Protein AF-A0A9D5JM38-F1 (afdb_monomer)

Mean predicted aligned error: 7.2 Å

Structure (mmCIF, N/CA/C/O backbone):
data_AF-A0A9D5JM38-F1
#
_entry.id   AF-A0A9D5JM38-F1
#
loop_
_atom_site.group_PDB
_atom_site.id
_atom_site.type_symbol
_atom_site.label_atom_id
_atom_site.label_alt_id
_atom_site.label_comp_id
_atom_site.label_asym_id
_atom_site.label_entity_id
_atom_site.label_seq_id
_atom_site.pdbx_PDB_ins_code
_atom_site.Cartn_x
_atom_site.Cartn_y
_atom_site.Cartn_z
_atom_site.occupancy
_atom_site.B_iso_or_equiv
_atom_site.auth_seq_id
_atom_site.auth_comp_id
_atom_site.auth_asym_id
_atom_site.auth_atom_id
_atom_site.pdbx_PDB_model_num
ATOM 1 N N . MET A 1 1 ? -21.708 -21.842 9.925 1.00 50.81 1 MET A N 1
ATOM 2 C CA . MET A 1 1 ? -20.367 -21.633 9.332 1.00 50.81 1 MET A CA 1
ATOM 3 C C . MET A 1 1 ? -19.770 -20.364 9.912 1.00 50.81 1 MET A C 1
ATOM 5 O O . MET A 1 1 ? -20.497 -19.407 10.130 1.00 50.81 1 MET A O 1
ATOM 9 N N . SER A 1 2 ? -18.494 -20.441 10.280 1.00 52.06 2 SER A N 1
ATOM 10 C CA . SER A 1 2 ? -17.870 -19.764 11.424 1.00 52.06 2 SER A CA 1
ATOM 11 C C . SER A 1 2 ? -17.709 -18.244 11.276 1.00 52.06 2 SER A C 1
ATOM 13 O O . SER A 1 2 ? -17.205 -17.767 10.261 1.00 52.06 2 SER A O 1
ATOM 15 N N . ALA A 1 3 ? -18.049 -17.486 12.327 1.00 65.69 3 ALA A N 1
ATOM 16 C CA . ALA A 1 3 ? -17.804 -16.042 12.440 1.00 65.69 3 ALA A CA 1
ATOM 17 C C . ALA A 1 3 ? -16.328 -15.656 12.200 1.00 65.69 3 ALA A C 1
ATOM 19 O O . ALA A 1 3 ? -16.041 -14.547 11.751 1.00 65.69 3 ALA A O 1
ATOM 20 N N . HIS A 1 4 ? -15.405 -16.599 12.415 1.00 65.75 4 HIS A N 1
ATOM 21 C CA . HIS A 1 4 ? -13.984 -16.452 12.109 1.00 65.75 4 HIS A CA 1
ATOM 22 C C . HIS A 1 4 ? -13.719 -16.201 10.616 1.00 65.75 4 HIS A C 1
ATOM 24 O O . HIS A 1 4 ? -12.936 -15.322 10.267 1.00 65.75 4 HIS A O 1
ATOM 30 N N . TYR A 1 5 ? -14.426 -16.907 9.726 1.00 67.44 5 TYR A N 1
ATOM 31 C CA . TYR A 1 5 ? -14.257 -16.741 8.280 1.00 67.44 5 TYR A CA 1
ATOM 32 C C . TYR A 1 5 ? -14.793 -15.385 7.807 1.00 67.44 5 TYR A C 1
ATOM 34 O O . TYR A 1 5 ? -14.192 -14.735 6.961 1.00 67.44 5 TYR A O 1
ATOM 42 N N . LYS A 1 6 ? -15.884 -14.905 8.420 1.00 61.66 6 LYS A N 1
ATOM 43 C CA . LYS A 1 6 ? -16.455 -13.576 8.145 1.00 61.66 6 LYS A CA 1
ATOM 44 C C . LYS A 1 6 ? -15.505 -12.444 8.553 1.00 61.66 6 LYS A C 1
ATOM 46 O O . LYS A 1 6 ? -15.390 -11.455 7.839 1.00 61.66 6 LYS A O 1
ATOM 51 N N . ALA A 1 7 ? -14.814 -12.602 9.683 1.00 64.00 7 ALA A N 1
ATOM 52 C CA . ALA A 1 7 ? -13.819 -11.639 10.150 1.00 64.00 7 ALA A CA 1
ATOM 53 C C . ALA A 1 7 ? -12.561 -11.617 9.263 1.00 64.00 7 ALA A C 1
ATOM 55 O O . ALA A 1 7 ? -12.019 -10.544 9.008 1.00 64.00 7 ALA A O 1
ATOM 56 N N . LEU A 1 8 ? -12.125 -12.780 8.765 1.00 66.06 8 LEU A N 1
ATOM 57 C CA . LEU A 1 8 ? -11.051 -12.893 7.771 1.00 66.06 8 LEU A CA 1
ATOM 58 C C . LEU A 1 8 ? -11.445 -12.246 6.442 1.00 66.06 8 LEU A C 1
ATOM 60 O O . LEU A 1 8 ? -10.710 -11.400 5.949 1.00 66.06 8 LEU A O 1
ATOM 64 N N . ALA A 1 9 ? -12.635 -12.565 5.926 1.00 63.00 9 ALA A N 1
ATOM 65 C CA . ALA A 1 9 ? -13.146 -12.019 4.671 1.00 63.00 9 ALA A CA 1
ATOM 66 C C . ALA A 1 9 ? -13.259 -10.489 4.701 1.00 63.00 9 ALA A C 1
ATOM 68 O O . ALA A 1 9 ? -12.895 -9.833 3.730 1.00 63.00 9 ALA A O 1
ATOM 69 N N . LYS A 1 10 ? -13.699 -9.912 5.830 1.00 65.62 10 LYS A N 1
ATOM 70 C CA . LYS A 1 10 ? -13.728 -8.454 6.003 1.00 65.62 10 LYS A CA 1
ATOM 71 C C . LYS A 1 10 ? -12.325 -7.838 5.918 1.00 65.62 10 LYS A C 1
ATOM 73 O O . LYS A 1 10 ? -12.167 -6.783 5.327 1.00 65.62 10 LYS A O 1
ATOM 78 N N . ARG A 1 11 ? -11.305 -8.508 6.466 1.00 69.00 11 ARG A N 1
ATOM 79 C CA . ARG A 1 11 ? -9.911 -8.032 6.413 1.00 69.00 11 ARG A CA 1
ATOM 80 C C . ARG A 1 11 ? -9.280 -8.153 5.029 1.00 69.00 11 ARG A C 1
ATOM 82 O O . ARG A 1 11 ? -8.384 -7.384 4.714 1.00 69.00 11 ARG A O 1
ATOM 89 N N . THR A 1 12 ? -9.695 -9.135 4.234 1.00 71.06 12 THR A N 1
ATOM 90 C CA . THR A 1 12 ? -9.120 -9.400 2.906 1.00 71.06 12 THR A CA 1
ATOM 91 C C . THR A 1 12 ? -9.876 -8.724 1.765 1.00 71.06 12 THR A C 1
ATOM 93 O O . THR A 1 12 ? -9.421 -8.799 0.631 1.00 71.06 12 THR A O 1
ATOM 96 N N . ASN A 1 13 ? -11.025 -8.100 2.035 1.00 78.88 13 ASN A N 1
ATOM 97 C CA . ASN A 1 13 ? -11.841 -7.426 1.026 1.00 78.88 13 ASN A CA 1
ATOM 98 C C . ASN A 1 13 ? -12.419 -6.105 1.573 1.00 78.88 13 ASN A C 1
ATOM 100 O O . ASN A 1 13 ? -13.614 -6.053 1.882 1.00 78.88 13 ASN A O 1
ATOM 104 N N . PRO A 1 14 ? -11.578 -5.070 1.757 1.00 80.94 14 PRO A N 1
ATOM 105 C CA . PRO A 1 14 ? -12.035 -3.749 2.174 1.00 80.94 14 PRO A CA 1
ATOM 106 C C . PRO A 1 14 ? -12.795 -3.038 1.042 1.00 80.94 14 PRO A C 1
ATOM 108 O O . PRO A 1 14 ? -12.483 -3.224 -0.132 1.00 80.94 14 PRO A O 1
ATOM 111 N N . ASP A 1 15 ? -13.751 -2.174 1.397 1.00 81.31 15 ASP A N 1
ATOM 112 C CA . ASP A 1 15 ? -14.526 -1.381 0.423 1.00 81.31 15 ASP A CA 1
ATOM 113 C C . ASP A 1 15 ? -13.680 -0.287 -0.265 1.00 81.31 15 ASP A C 1
ATOM 115 O O . ASP A 1 15 ? -14.038 0.215 -1.329 1.00 81.31 15 ASP A O 1
ATOM 119 N N . GLY A 1 16 ? -12.544 0.081 0.334 1.00 82.75 16 GLY A N 1
ATOM 120 C CA . GLY A 1 16 ? -11.574 1.023 -0.216 1.00 82.75 16 GLY A CA 1
ATOM 121 C C . GLY A 1 16 ? -10.187 0.789 0.377 1.00 82.75 16 GLY A C 1
ATOM 122 O O . GLY A 1 16 ? -10.056 0.500 1.567 1.00 82.75 16 GLY A O 1
ATOM 123 N N . LEU A 1 17 ? -9.151 0.898 -0.456 1.00 86.75 17 LEU A N 1
ATOM 124 C CA . LEU A 1 17 ? -7.769 0.620 -0.073 1.00 86.75 17 LEU A CA 1
ATOM 125 C C . LEU A 1 17 ? -6.828 1.695 -0.621 1.00 86.75 17 LEU A C 1
ATOM 127 O O . LEU A 1 17 ? -6.855 2.006 -1.811 1.00 86.75 17 LEU A O 1
ATOM 131 N N . ALA A 1 18 ? -5.975 2.232 0.250 1.00 88.75 18 ALA A N 1
ATOM 132 C CA . ALA A 1 18 ? -4.873 3.095 -0.153 1.00 88.75 18 ALA A CA 1
ATOM 133 C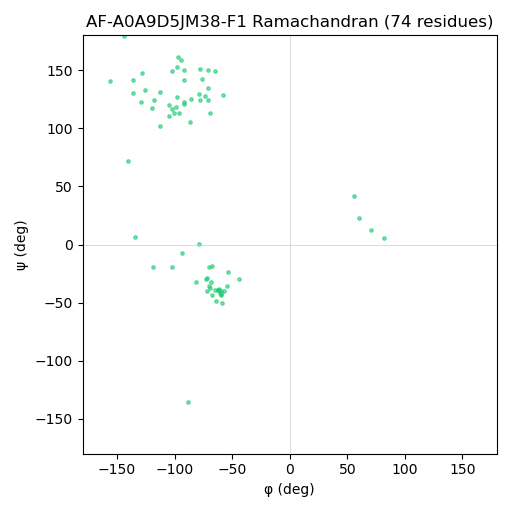 C . ALA A 1 18 ? -3.805 2.260 -0.871 1.00 88.75 18 ALA A C 1
ATOM 135 O O . ALA A 1 18 ? -3.310 1.288 -0.300 1.00 88.75 18 ALA A O 1
ATOM 136 N N . LEU A 1 19 ? -3.452 2.633 -2.103 1.00 88.38 19 LEU A N 1
ATOM 137 C CA . LEU A 1 19 ? -2.424 1.949 -2.887 1.00 88.38 19 LEU A CA 1
ATOM 138 C C . LEU A 1 19 ? -1.124 2.753 -2.868 1.00 88.38 19 LEU A C 1
ATOM 140 O O . LEU A 1 19 ? -1.070 3.873 -3.374 1.00 88.38 19 LEU A O 1
ATOM 144 N N . PHE A 1 20 ? -0.077 2.165 -2.296 1.00 89.38 20 PHE A N 1
ATOM 145 C CA . PHE A 1 20 ? 1.274 2.704 -2.325 1.00 89.38 20 PHE A CA 1
ATOM 146 C C . PHE A 1 20 ? 2.087 2.014 -3.433 1.00 89.38 20 PHE A C 1
ATOM 148 O O . PHE A 1 20 ? 2.283 0.792 -3.367 1.00 89.38 20 PHE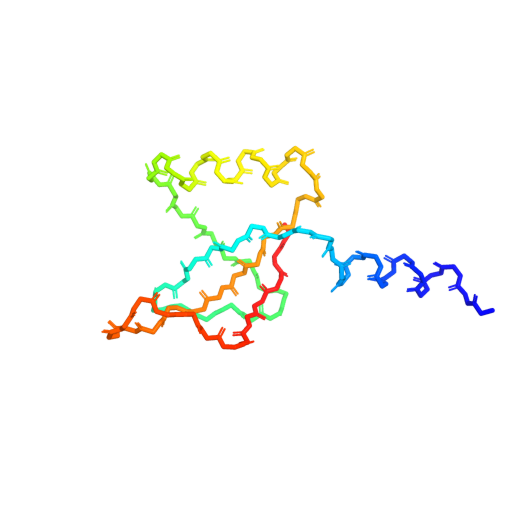 A O 1
ATOM 155 N N . PRO A 1 21 ? 2.566 2.764 -4.443 1.00 87.62 21 PRO A N 1
ATOM 156 C CA . PRO A 1 21 ? 3.419 2.211 -5.482 1.00 87.62 21 PRO A CA 1
ATOM 157 C C . PRO A 1 21 ? 4.829 1.934 -4.937 1.00 87.62 21 PRO A C 1
ATOM 159 O O . PRO A 1 21 ? 5.472 2.807 -4.357 1.00 87.62 21 PRO A O 1
ATOM 162 N N . LEU A 1 22 ? 5.322 0.714 -5.141 1.00 87.00 22 LEU A N 1
ATOM 163 C CA . LEU A 1 22 ? 6.693 0.306 -4.854 1.00 87.00 22 LEU A CA 1
ATOM 164 C C . LEU A 1 22 ? 7.502 0.292 -6.151 1.00 87.00 22 LEU A C 1
ATOM 166 O O . LEU A 1 22 ? 7.289 -0.551 -7.023 1.00 87.00 22 LEU A O 1
ATOM 170 N N . SER A 1 23 ? 8.468 1.195 -6.265 1.00 81.69 23 SER A N 1
ATOM 171 C CA . SER A 1 23 ? 9.460 1.184 -7.337 1.00 81.69 23 SER A CA 1
ATOM 172 C C . SER A 1 23 ? 10.694 0.389 -6.900 1.00 81.69 23 SER A C 1
ATOM 174 O O . SER A 1 23 ? 11.308 0.672 -5.873 1.00 81.69 23 SER A O 1
ATOM 176 N N . GLY A 1 24 ? 11.043 -0.651 -7.662 1.00 79.31 24 GLY A N 1
ATOM 177 C CA . GLY A 1 24 ? 12.260 -1.443 -7.437 1.00 79.31 24 GLY A CA 1
ATOM 178 C C . GLY A 1 24 ? 12.262 -2.347 -6.194 1.00 79.31 24 GLY A C 1
ATOM 179 O O . GLY A 1 24 ? 13.318 -2.858 -5.829 1.00 79.31 24 GLY A O 1
ATOM 180 N N . ALA A 1 25 ? 11.113 -2.567 -5.543 1.00 80.56 25 ALA A N 1
ATOM 181 C CA . ALA A 1 25 ? 11.006 -3.413 -4.352 1.00 80.56 25 ALA A CA 1
ATOM 182 C C . ALA A 1 25 ? 9.897 -4.473 -4.468 1.00 80.56 25 ALA A C 1
ATOM 184 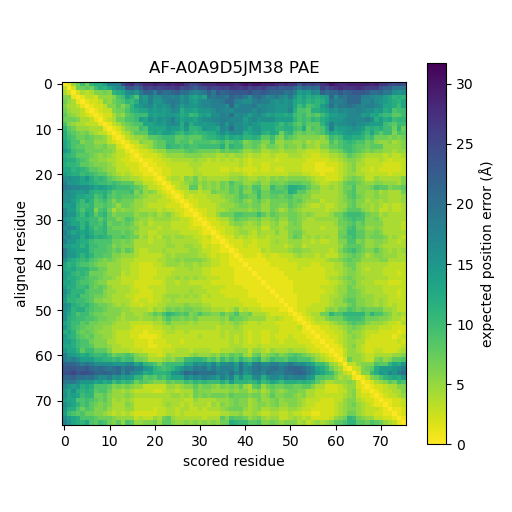O O . ALA A 1 25 ? 8.845 -4.257 -5.074 1.00 80.56 25 ALA A O 1
ATOM 185 N N . VAL A 1 26 ? 10.126 -5.630 -3.839 1.00 82.12 26 VAL A N 1
ATOM 186 C CA . VAL A 1 26 ? 9.139 -6.710 -3.701 1.00 82.12 26 VAL A CA 1
ATOM 187 C C . VAL A 1 26 ? 8.858 -6.926 -2.222 1.00 82.12 26 VAL A C 1
ATOM 189 O O . VAL A 1 26 ? 9.779 -7.186 -1.450 1.00 82.12 26 VAL A O 1
ATOM 192 N N . LEU A 1 27 ? 7.586 -6.846 -1.834 1.00 82.94 27 LEU A N 1
ATOM 193 C CA . LEU A 1 27 ? 7.154 -7.203 -0.488 1.00 82.94 27 LEU A CA 1
ATOM 194 C C . LEU A 1 27 ? 6.741 -8.675 -0.459 1.00 82.94 27 LEU A C 1
ATOM 196 O O . LEU A 1 27 ? 5.820 -9.079 -1.170 1.00 82.94 27 LEU A O 1
ATOM 200 N N . LEU A 1 28 ? 7.404 -9.467 0.382 1.00 85.31 28 LEU A N 1
ATOM 201 C CA . LEU A 1 28 ? 7.007 -10.848 0.643 1.00 85.31 28 LEU A CA 1
ATOM 202 C C . LEU A 1 28 ? 6.062 -10.924 1.855 1.00 85.31 28 LEU A C 1
ATOM 204 O O . LEU A 1 28 ? 6.163 -10.099 2.768 1.00 85.31 28 LEU A O 1
ATOM 208 N N . PRO A 1 29 ? 5.148 -11.911 1.899 1.00 84.81 29 PRO A N 1
ATOM 209 C CA . PRO A 1 29 ? 4.251 -12.086 3.036 1.00 84.81 29 PRO A CA 1
ATOM 210 C C . PRO A 1 29 ? 5.014 -12.278 4.354 1.00 84.81 29 PRO A C 1
ATOM 212 O O . PRO A 1 29 ? 5.873 -13.151 4.456 1.00 84.81 29 PRO A O 1
ATOM 215 N N . GLY A 1 30 ? 4.662 -11.490 5.373 1.00 84.06 30 GLY A N 1
ATOM 216 C CA . GLY A 1 30 ? 5.270 -11.564 6.707 1.00 84.06 30 GLY A CA 1
ATOM 217 C C . GLY A 1 30 ? 6.608 -10.835 6.852 1.00 84.06 30 GLY A C 1
ATOM 218 O O . GLY A 1 30 ? 7.230 -10.943 7.905 1.00 84.06 30 GLY A O 1
ATOM 219 N N . CYS A 1 31 ? 7.053 -10.106 5.827 1.00 85.06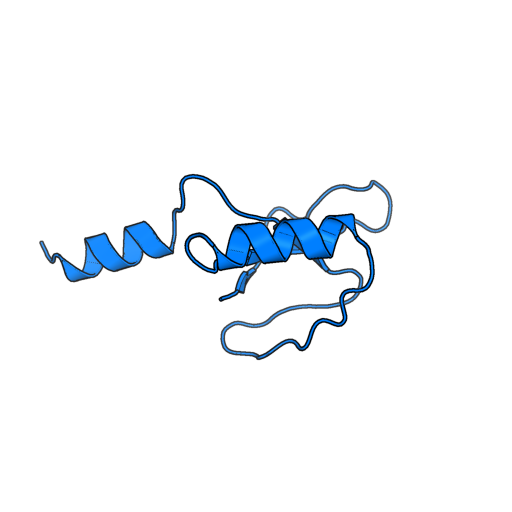 31 CYS A N 1
ATOM 220 C CA . CYS A 1 31 ? 8.220 -9.237 5.923 1.00 85.06 31 CYS A CA 1
ATOM 221 C C . CYS A 1 31 ? 7.822 -7.816 6.328 1.00 85.06 31 CYS A C 1
ATOM 223 O O . CYS A 1 31 ? 6.837 -7.274 5.827 1.00 85.06 31 CYS A O 1
ATOM 225 N N . ASP A 1 32 ? 8.648 -7.194 7.166 1.00 85.12 32 ASP A N 1
ATOM 226 C CA . ASP A 1 32 ? 8.553 -5.770 7.465 1.00 85.12 32 ASP A CA 1
ATOM 227 C C . ASP A 1 32 ? 9.328 -4.977 6.407 1.00 85.12 32 AS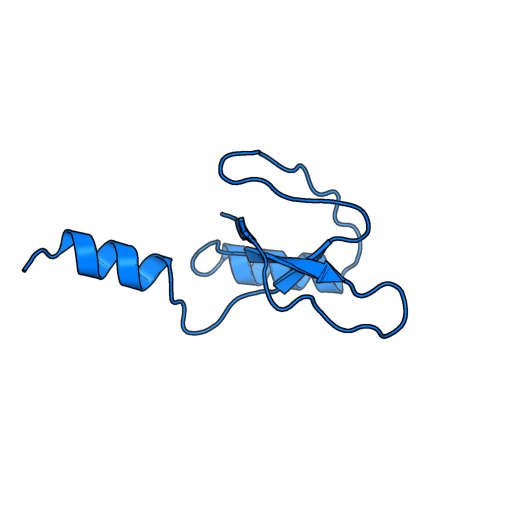P A C 1
ATOM 229 O O . ASP A 1 32 ? 10.517 -5.218 6.181 1.00 85.12 32 ASP A O 1
ATOM 233 N N . LEU A 1 33 ? 8.663 -4.019 5.757 1.00 83.50 33 LEU A N 1
ATOM 234 C CA . LEU A 1 33 ? 9.288 -3.105 4.802 1.00 83.50 33 LEU A CA 1
ATOM 235 C C . LEU A 1 33 ? 9.267 -1.682 5.374 1.00 83.50 33 LEU A C 1
ATOM 237 O O . LEU A 1 33 ? 8.219 -1.033 5.342 1.00 83.50 33 LEU A O 1
ATOM 241 N N . PRO A 1 34 ? 10.394 -1.174 5.904 1.00 84.69 34 PRO A N 1
ATOM 242 C CA . PRO A 1 34 ? 10.465 0.198 6.382 1.00 84.69 34 PRO A CA 1
ATOM 243 C C . PRO A 1 34 ? 10.395 1.161 5.191 1.00 84.69 34 PRO A C 1
ATOM 245 O O . PRO A 1 34 ? 11.303 1.212 4.361 1.00 84.69 34 PRO A O 1
ATOM 248 N N . LEU A 1 35 ? 9.307 1.927 5.105 1.00 81.31 35 LEU A N 1
ATOM 249 C CA . LEU A 1 35 ? 9.111 2.946 4.077 1.00 81.31 35 LEU A CA 1
ATOM 250 C C . LEU A 1 35 ? 9.469 4.325 4.625 1.00 81.31 35 LEU A C 1
ATOM 252 O O . LEU A 1 35 ? 8.936 4.765 5.642 1.00 81.31 35 LEU A O 1
ATOM 256 N N . ASN A 1 36 ? 10.341 5.027 3.907 1.00 87.00 36 ASN A N 1
ATOM 257 C CA . ASN A 1 36 ? 10.633 6.429 4.165 1.00 87.00 36 ASN A CA 1
ATOM 258 C C . ASN A 1 36 ? 9.780 7.284 3.231 1.00 87.00 36 ASN A C 1
ATOM 260 O O . ASN A 1 36 ? 9.955 7.238 2.014 1.00 87.00 36 ASN A O 1
ATOM 264 N N . ILE A 1 37 ? 8.840 8.038 3.795 1.00 87.00 37 ILE A N 1
ATOM 265 C CA . ILE A 1 37 ? 7.828 8.757 3.021 1.00 87.00 37 ILE A CA 1
ATOM 266 C C . ILE A 1 37 ? 7.959 10.241 3.302 1.00 87.00 37 ILE A C 1
ATOM 268 O O . ILE A 1 37 ? 7.788 10.696 4.429 1.00 87.00 37 ILE A O 1
ATOM 272 N N . PHE A 1 38 ? 8.281 10.984 2.249 1.00 89.69 38 PHE A N 1
ATOM 273 C CA . PHE A 1 38 ? 8.565 12.415 2.334 1.00 89.69 38 PHE A CA 1
ATOM 274 C C . PHE A 1 38 ? 7.593 13.257 1.510 1.00 89.69 38 PHE A C 1
ATOM 276 O O . PHE A 1 38 ? 7.460 14.456 1.742 1.00 89.69 38 PHE A O 1
ATOM 283 N N . GLU A 1 39 ? 6.908 12.650 0.538 1.00 90.44 39 GLU A N 1
ATOM 284 C CA . GLU A 1 39 ? 6.005 13.388 -0.337 1.00 90.44 39 GLU A CA 1
ATOM 285 C C . GLU A 1 39 ? 4.669 13.673 0.370 1.00 90.44 39 GLU A C 1
ATOM 287 O O . GLU A 1 39 ? 4.020 12.733 0.844 1.00 90.44 39 GLU A O 1
ATOM 292 N N . PRO A 1 40 ? 4.190 14.934 0.373 1.00 92.06 40 PRO A N 1
ATOM 293 C CA . PRO A 1 40 ? 2.957 15.315 1.066 1.00 92.06 40 PRO A CA 1
ATOM 294 C C . PRO A 1 40 ? 1.726 14.491 0.671 1.00 92.06 40 PRO A C 1
ATOM 296 O O . PRO A 1 40 ? 0.898 14.170 1.518 1.00 92.06 40 PRO A O 1
ATOM 299 N N . ARG A 1 41 ? 1.614 14.092 -0.604 1.00 90.31 41 ARG A N 1
ATOM 300 C CA . ARG A 1 41 ? 0.502 13.252 -1.083 1.00 90.31 41 ARG A CA 1
ATOM 301 C C . ARG A 1 41 ? 0.457 11.879 -0.405 1.00 90.31 41 ARG A C 1
ATOM 303 O O . ARG A 1 41 ? -0.625 11.402 -0.079 1.00 90.31 41 ARG A O 1
ATOM 310 N N . TYR A 1 42 ? 1.616 11.265 -0.168 1.00 90.06 42 TYR A N 1
ATOM 311 C CA . TYR A 1 42 ? 1.703 9.946 0.456 1.00 90.06 42 TYR A CA 1
ATOM 312 C C . TYR A 1 42 ? 1.578 10.032 1.975 1.00 90.06 42 TYR A C 1
ATOM 314 O O . TYR A 1 42 ? 0.995 9.135 2.575 1.00 90.06 42 TYR A O 1
ATOM 322 N N . LEU A 1 43 ? 2.047 11.125 2.586 1.00 91.31 43 LEU A N 1
ATOM 323 C CA . LEU A 1 43 ? 1.794 11.407 4.001 1.00 91.31 43 LEU A CA 1
ATOM 324 C C . LEU A 1 43 ? 0.289 11.499 4.282 1.00 91.31 43 LEU A C 1
ATOM 326 O O . LEU A 1 43 ? -0.208 10.775 5.138 1.00 91.31 43 LEU A O 1
ATOM 330 N N . ASN A 1 44 ? -0.448 12.286 3.491 1.00 92.25 44 ASN A N 1
ATOM 331 C CA . ASN A 1 44 ? -1.904 12.398 3.630 1.00 92.25 44 ASN A CA 1
ATOM 332 C C . ASN A 1 44 ? -2.606 11.043 3.442 1.00 92.25 44 ASN A C 1
ATOM 334 O O . ASN A 1 44 ? -3.487 10.683 4.218 1.00 92.25 44 ASN A O 1
ATOM 338 N N . MET A 1 45 ? -2.183 10.265 2.440 1.00 90.75 45 MET A N 1
ATOM 339 C CA . MET A 1 45 ? -2.722 8.925 2.195 1.00 90.75 45 MET A CA 1
ATOM 340 C C . MET A 1 45 ? -2.512 7.990 3.394 1.00 90.75 45 MET A C 1
ATOM 342 O O . MET A 1 45 ? -3.416 7.239 3.758 1.00 90.75 45 MET A O 1
ATOM 346 N N . ILE A 1 46 ? -1.329 8.029 4.011 1.00 89.44 46 ILE A N 1
ATOM 347 C CA . ILE A 1 46 ? -1.027 7.229 5.199 1.00 89.44 46 ILE A CA 1
ATOM 348 C C . ILE A 1 46 ? -1.837 7.692 6.395 1.00 89.44 46 ILE A C 1
ATOM 350 O O . ILE A 1 46 ? -2.394 6.849 7.093 1.00 89.44 46 ILE A O 1
ATOM 354 N N . ASP A 1 47 ? -1.952 8.998 6.618 1.00 90.38 47 ASP A N 1
ATOM 355 C CA . ASP A 1 47 ? -2.773 9.530 7.703 1.00 90.38 47 ASP A CA 1
ATOM 356 C C . ASP A 1 47 ? -4.227 9.058 7.583 1.00 90.38 47 ASP A C 1
ATOM 358 O O . ASP A 1 47 ? -4.849 8.689 8.582 1.00 90.38 47 ASP A O 1
ATOM 362 N N . ASP A 1 48 ? -4.767 9.008 6.368 1.00 88.69 48 ASP A N 1
ATOM 363 C CA . ASP A 1 48 ? -6.122 8.518 6.126 1.00 88.69 48 ASP A CA 1
ATOM 364 C C . ASP A 1 48 ? -6.234 6.995 6.291 1.00 88.69 48 ASP A C 1
ATOM 366 O O . ASP A 1 48 ? -7.177 6.512 6.927 1.00 88.69 48 ASP A O 1
ATOM 370 N N . ALA A 1 49 ? -5.239 6.227 5.836 1.00 88.12 49 ALA A N 1
ATOM 371 C CA . ALA A 1 49 ? -5.178 4.784 6.073 1.00 88.12 49 ALA A CA 1
ATOM 372 C C . ALA A 1 49 ? -5.084 4.448 7.574 1.00 88.12 49 ALA A C 1
ATOM 374 O O . ALA A 1 49 ? -5.738 3.513 8.047 1.00 88.12 49 ALA A O 1
ATOM 375 N N . LEU A 1 50 ? -4.319 5.234 8.342 1.00 87.31 50 LEU A N 1
ATOM 376 C CA . LEU A 1 50 ? -4.126 5.066 9.784 1.00 87.31 50 LEU A CA 1
ATOM 377 C C . LEU A 1 50 ? -5.391 5.364 10.602 1.00 87.31 50 LEU A C 1
ATOM 379 O O . LEU A 1 50 ? -5.600 4.731 11.644 1.00 87.31 50 LEU A O 1
ATOM 383 N N . LYS A 1 51 ? -6.231 6.303 10.142 1.00 87.12 51 LYS A N 1
ATOM 384 C CA . LYS A 1 51 ? -7.552 6.596 10.733 1.00 87.12 51 LYS A CA 1
ATOM 385 C C . LYS A 1 51 ? -8.577 5.494 10.449 1.00 87.12 51 LYS A C 1
ATOM 387 O O . LYS A 1 51 ? -9.508 5.324 11.234 1.00 87.12 51 LYS A O 1
ATOM 392 N N . GLY A 1 52 ? -8.422 4.787 9.330 1.00 83.44 52 GLY A N 1
ATOM 393 C CA . GLY A 1 52 ? -9.298 3.701 8.898 1.00 83.44 52 GLY A CA 1
ATOM 394 C C . GLY A 1 52 ? -8.893 2.333 9.450 1.00 83.44 52 GLY A C 1
ATOM 395 O O . GLY A 1 52 ? -8.583 2.163 10.629 1.00 83.44 52 GLY A O 1
ATOM 396 N N . GLU A 1 53 ? -8.899 1.323 8.577 1.00 83.06 53 GLU A N 1
ATOM 397 C CA . GLU A 1 53 ? -8.588 -0.065 8.946 1.00 83.06 53 GLU A CA 1
ATOM 398 C C . GLU A 1 53 ? -7.082 -0.353 9.081 1.00 83.06 53 GLU A C 1
ATOM 400 O O . GLU A 1 53 ? -6.708 -1.479 9.418 1.00 83.06 53 GLU A O 1
ATOM 405 N N . ARG A 1 54 ? -6.222 0.660 8.874 1.00 87.12 54 ARG A N 1
ATOM 406 C CA . ARG A 1 54 ? -4.754 0.537 8.854 1.00 87.12 54 ARG A CA 1
ATOM 407 C C . ARG A 1 54 ? -4.292 -0.502 7.844 1.00 87.12 54 ARG A C 1
ATOM 409 O O . ARG A 1 54 ? -3.444 -1.327 8.141 1.00 87.12 54 ARG A O 1
ATOM 416 N N . LEU A 1 55 ? -4.925 -0.503 6.678 1.00 87.12 55 LEU A N 1
ATOM 417 C CA . LEU A 1 55 ? -4.579 -1.378 5.571 1.00 87.12 55 LEU A CA 1
ATOM 418 C C . LEU A 1 55 ? -4.017 -0.527 4.442 1.00 87.12 55 LEU A C 1
ATOM 420 O O . LEU A 1 55 ? -4.611 0.486 4.067 1.00 87.12 55 LEU A O 1
ATOM 424 N N . ILE A 1 56 ? -2.879 -0.954 3.907 1.00 89.62 56 ILE A N 1
ATOM 425 C CA . ILE A 1 56 ? -2.226 -0.313 2.769 1.00 89.62 56 ILE A CA 1
ATOM 426 C C . ILE A 1 56 ? -1.924 -1.402 1.746 1.00 89.62 56 ILE A C 1
ATOM 428 O O . ILE A 1 56 ? -1.247 -2.384 2.047 1.00 89.62 56 ILE A O 1
ATOM 432 N N . GLY A 1 57 ? -2.435 -1.245 0.531 1.00 90.12 57 GLY A N 1
ATOM 433 C CA . GLY A 1 57 ? -2.048 -2.086 -0.590 1.00 90.12 57 GLY A CA 1
ATOM 434 C C . GLY A 1 57 ? -0.700 -1.625 -1.120 1.00 90.12 57 GLY A C 1
ATOM 435 O O . GLY A 1 57 ? -0.533 -0.460 -1.465 1.00 90.12 57 GLY A O 1
ATOM 436 N N . MET A 1 58 ? 0.265 -2.528 -1.182 1.00 90.31 58 MET A N 1
ATOM 437 C CA . MET A 1 58 ? 1.570 -2.280 -1.775 1.00 90.31 58 MET A CA 1
ATOM 438 C C . MET A 1 58 ? 1.636 -2.965 -3.130 1.00 90.31 58 MET A C 1
ATOM 440 O O . MET A 1 58 ? 1.501 -4.184 -3.224 1.00 90.31 58 MET A O 1
ATOM 444 N N . VAL A 1 59 ? 1.845 -2.191 -4.185 1.00 90.38 59 VAL A N 1
ATOM 445 C CA . VAL A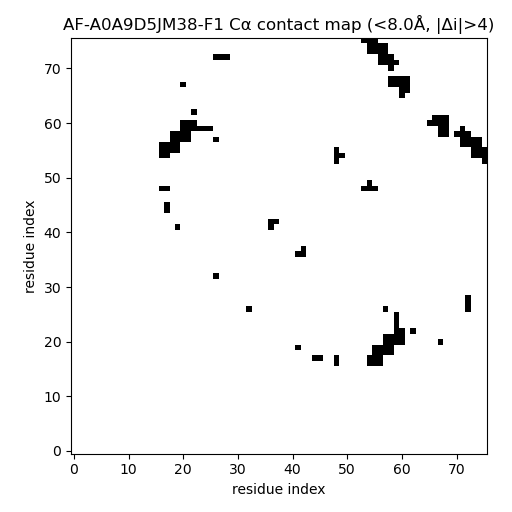 1 59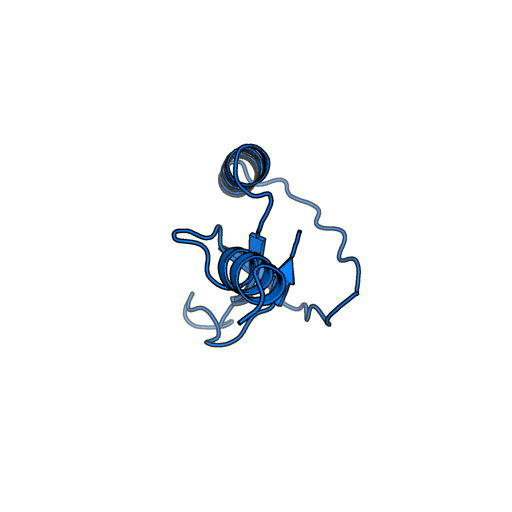 ? 1.809 -2.691 -5.561 1.00 90.38 59 VAL A CA 1
ATOM 446 C C . VAL A 1 59 ? 2.975 -2.123 -6.346 1.00 90.38 59 VAL A C 1
ATOM 448 O O . VAL A 1 59 ? 3.366 -0.983 -6.139 1.00 90.38 59 VAL A O 1
ATOM 451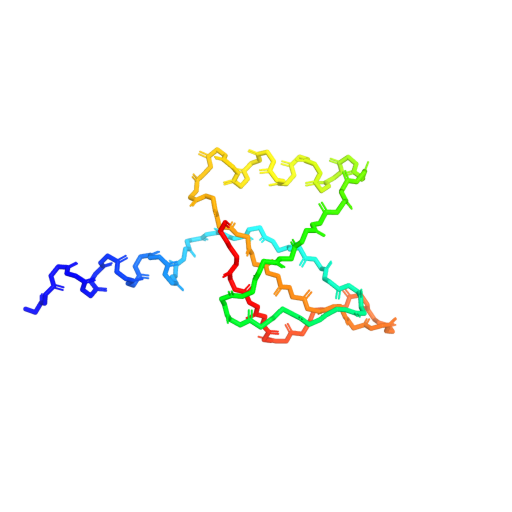 N N . GLN A 1 60 ? 3.572 -2.925 -7.220 1.00 88.44 60 GLN A N 1
ATOM 452 C CA . GLN A 1 60 ? 4.692 -2.461 -8.032 1.00 88.44 60 GLN A CA 1
ATOM 453 C C . GLN A 1 60 ? 4.215 -1.567 -9.171 1.00 88.44 60 GLN A C 1
ATOM 455 O O . GLN A 1 60 ? 3.186 -1.840 -9.794 1.00 88.44 60 GLN A O 1
ATOM 460 N N . ASP A 1 61 ? 5.003 -0.536 -9.452 1.00 86.94 61 ASP A N 1
ATOM 461 C CA . ASP A 1 61 ? 4.811 0.323 -10.618 1.00 86.94 61 ASP A CA 1
ATOM 462 C C . ASP A 1 61 ? 5.330 -0.366 -11.897 1.00 86.94 61 ASP A C 1
ATOM 464 O O . ASP A 1 61 ? 6.246 -1.197 -11.874 1.00 86.94 61 ASP A O 1
ATOM 468 N N . LEU A 1 62 ? 4.720 -0.028 -13.026 1.00 80.62 62 LEU A N 1
ATOM 469 C CA . LEU A 1 62 ? 5.190 -0.340 -14.366 1.00 80.62 62 LEU A CA 1
ATOM 470 C C . LEU A 1 62 ? 6.149 0.769 -14.790 1.00 80.62 62 LEU A C 1
ATOM 472 O O . LEU A 1 62 ? 5.697 1.853 -15.155 1.00 80.62 62 LEU A O 1
ATOM 476 N N . GLU A 1 63 ? 7.450 0.461 -14.787 1.00 67.62 63 GLU A N 1
ATOM 477 C CA . GLU A 1 63 ? 8.556 1.403 -15.049 1.00 67.62 63 GLU A CA 1
ATOM 478 C C . GLU A 1 63 ? 8.330 2.346 -16.246 1.00 67.62 63 GLU A C 1
ATOM 480 O O . GLU A 1 63 ? 8.789 3.483 -16.208 1.00 67.62 63 GLU A O 1
ATOM 485 N N . ASP A 1 64 ? 7.580 1.922 -17.268 1.00 62.03 64 ASP A N 1
ATOM 486 C CA . ASP A 1 64 ? 7.410 2.692 -18.499 1.00 62.03 64 ASP A CA 1
ATOM 487 C C . ASP A 1 64 ? 6.084 3.460 -18.643 1.00 62.03 64 ASP A C 1
ATOM 489 O O . ASP A 1 64 ? 6.014 4.332 -19.509 1.00 62.03 64 ASP A O 1
ATOM 493 N N . HIS A 1 65 ? 4.999 3.147 -17.918 1.00 58.38 65 HIS A N 1
ATOM 494 C CA . HIS A 1 65 ? 3.646 3.639 -18.286 1.00 58.38 65 HIS A CA 1
ATOM 495 C C . HIS A 1 65 ? 2.801 4.192 -17.120 1.00 58.38 65 HIS A C 1
ATOM 497 O O . HIS A 1 65 ? 1.630 4.513 -17.326 1.00 58.38 65 HIS A O 1
ATOM 503 N N . GLY A 1 66 ? 3.356 4.318 -15.907 1.00 66.69 66 GLY A N 1
ATOM 504 C CA . GLY A 1 66 ? 2.611 4.816 -14.736 1.00 66.69 66 GLY A CA 1
ATOM 505 C C . GLY A 1 66 ? 1.399 3.950 -14.371 1.00 66.69 66 GLY A C 1
ATOM 506 O O . GLY A 1 66 ? 0.426 4.435 -13.791 1.00 66.69 66 GLY A O 1
ATOM 507 N N . GLY A 1 67 ? 1.429 2.684 -14.787 1.00 79.12 67 GLY A N 1
ATOM 508 C CA . GLY A 1 67 ? 0.415 1.689 -14.469 1.00 79.12 67 GLY A CA 1
ATOM 509 C C . GLY A 1 67 ? 0.853 0.837 -13.286 1.00 79.12 67 GLY A C 1
ATOM 510 O O . GLY A 1 67 ? 2.027 0.758 -12.959 1.00 79.12 67 GLY A O 1
ATOM 511 N N . LEU A 1 68 ? -0.093 0.161 -12.649 1.00 84.44 68 LEU A N 1
ATOM 512 C CA . LEU A 1 68 ? 0.184 -0.713 -11.513 1.00 84.44 68 LEU A CA 1
ATOM 513 C C . LEU A 1 68 ? 0.158 -2.173 -11.968 1.00 84.44 68 LEU A C 1
ATOM 515 O O . LEU A 1 68 ? -0.569 -2.526 -12.896 1.00 84.44 68 LEU A O 1
ATOM 519 N N . ARG A 1 69 ? 0.949 -3.035 -11.323 1.00 86.12 69 ARG A N 1
ATOM 520 C CA . ARG A 1 69 ? 0.829 -4.488 -11.514 1.00 86.12 69 ARG A CA 1
ATOM 521 C C . ARG A 1 69 ? -0.525 -4.986 -10.997 1.00 86.12 69 ARG A C 1
ATOM 523 O O . ARG A 1 69 ? -1.037 -4.490 -10.000 1.00 86.12 69 ARG A O 1
ATOM 530 N N . ASP A 1 70 ? -1.040 -6.046 -11.617 1.00 85.88 70 ASP A N 1
ATOM 531 C CA . ASP A 1 70 ? -2.322 -6.660 -11.231 1.00 85.88 70 ASP A CA 1
ATOM 532 C C . ASP A 1 70 ? -2.285 -7.347 -9.854 1.00 85.88 70 ASP A C 1
ATOM 534 O O . ASP A 1 70 ? -3.325 -7.630 -9.262 1.00 85.88 70 ASP A O 1
ATOM 538 N N . ILE A 1 71 ? -1.085 -7.649 -9.345 1.00 86.19 71 ILE A N 1
ATOM 539 C CA . ILE A 1 71 ? -0.876 -8.364 -8.084 1.00 86.19 71 ILE A CA 1
ATOM 540 C C . ILE A 1 71 ? 0.048 -7.540 -7.185 1.00 86.19 71 ILE A C 1
ATOM 542 O O . ILE A 1 71 ? 1.113 -7.087 -7.609 1.00 86.19 71 ILE A O 1
ATOM 546 N N . GLY A 1 72 ? -0.357 -7.397 -5.924 1.00 87.19 72 GLY A N 1
ATOM 547 C CA . GLY A 1 72 ? 0.389 -6.711 -4.875 1.00 87.19 72 GLY A CA 1
ATOM 548 C C . GLY A 1 72 ? 0.213 -7.379 -3.512 1.00 87.19 72 GLY A C 1
ATOM 549 O O . GLY A 1 72 ? -0.484 -8.386 -3.372 1.00 87.19 72 GLY A O 1
ATOM 550 N N . GLY A 1 73 ? 0.866 -6.816 -2.501 1.00 88.19 73 GLY A N 1
ATOM 551 C CA . GLY A 1 73 ? 0.747 -7.231 -1.108 1.00 88.19 73 GLY A CA 1
ATOM 552 C C . GLY A 1 73 ? -0.224 -6.347 -0.331 1.00 88.19 73 GLY A C 1
ATOM 553 O O . GLY A 1 73 ? -0.391 -5.171 -0.640 1.00 88.19 73 GLY A O 1
ATOM 554 N N . LEU A 1 74 ? -0.840 -6.898 0.712 1.00 87.62 74 LEU A N 1
ATOM 555 C CA . LEU A 1 74 ? -1.628 -6.129 1.675 1.00 87.62 74 LEU A CA 1
ATOM 556 C C . LEU A 1 74 ? -0.819 -5.978 2.967 1.00 87.62 74 LEU A C 1
ATOM 558 O O . LEU A 1 74 ? -0.578 -6.963 3.665 1.00 87.62 74 LEU A O 1
ATOM 562 N N . GLY A 1 75 ? -0.382 -4.753 3.251 1.00 84.00 75 GLY A N 1
ATOM 563 C CA . GLY A 1 75 ? 0.331 -4.371 4.467 1.00 84.00 75 GLY A CA 1
ATOM 564 C C . GLY A 1 75 ? -0.604 -3.815 5.542 1.00 84.00 75 GLY A C 1
ATOM 565 O O . GLY A 1 75 ? -1.711 -3.355 5.241 1.00 84.00 75 GLY A O 1
ATOM 566 N N . ARG A 1 76 ? -0.143 -3.861 6.796 1.00 80.62 76 ARG A N 1
ATOM 567 C CA . 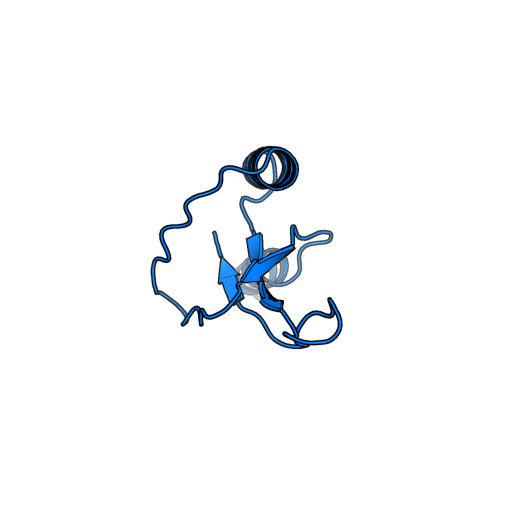ARG A 1 76 ? -0.839 -3.340 7.976 1.00 80.62 76 ARG A CA 1
ATOM 568 C C . ARG A 1 76 ? 0.095 -2.523 8.860 1.00 80.62 76 ARG A C 1
ATOM 570 O O . ARG A 1 76 ? 1.261 -2.948 8.974 1.00 80.62 76 ARG A O 1
#

Radius of gyration: 13.86 Å; Cα contacts (8 Å, |Δi|>4): 76; chains: 1; bounding box: 33×37×31 Å

Sequence (76 aa):
MSAHYKALAKRTNPDGLALFPLSGAVLLPGCDLPLNIFEPRYLNMIDDALKGERLIGMVQDLEDHGGLRDIGGLGR

Solvent-accessible surface area (backbone atoms only — not comparable to full-atom values): 4954 Å² total; per-residue (Å²): 135,61,69,66,58,57,56,49,49,52,72,76,57,62,98,72,74,50,74,46,74,32,79,97,60,83,80,57,94,94,62,89,77,93,77,87,83,81,54,68,73,58,51,54,49,47,57,53,26,62,73,57,88,37,44,36,35,38,26,34,55,39,94,88,72,86,40,71,50,98,63,65,40,83,45,112

Nearest PDB structures (foldseek):
  2ane-assembly1_D  TM=8.666E-01  e=3.084E-02  Escherichia coli
  7p6u-assembly1_C  TM=8.617E-01  e=4.346E-02  Thermus thermophilus
  3m65-assembly1_A  TM=8.588E-01  e=9.247E-02  Bacillus subtilis subsp. subtilis str. 168
  7p6u-assembly1_A  TM=8.603E-01  e=9.247E-02  Thermus thermophilus
  7ypk-assembly1_C  TM=7.924E-01  e=6.561E-02  Meiothermus taiwanensis

Foldseek 3Di:
DDPVVVVVCCVVDPPDAAEDEDEPDADDPPDDDDDDDDDPVVVVSQVVCVVPPVKHWYFYADPPDRDTDPDTDIDD

Secondary structure (DSSP, 8-state):
--HHHHHHHHHHS-SS-EEEEESS--PPTT---------HHHHHHHHHHHHTT--EEEEEE-TTTSPEEEEEEEE-

pLDDT: mean 81.42, std 10.06, range [50.81, 92.25]